Protein AF-A0A847GBW4-F1 (afdb_monomer_lite)

Foldseek 3Di:
DFDDDDPPDDTHDDPDDPDDDDPPDPDDDLVRVLVVLVVVVDQEDEDDDDDPVSSVVSCVRRVPPHHYHDDDPPDDDDDDD

Secondary structure (DSSP, 8-state):
--B--STTSPPB----S---------SPPHHHHHHHHHHH--SEEE--SS-HHHHHHHHHHH-TTSEEE-PPTT---PPP-

Sequence (81 aa):
EPVQLELNHPPVEKKLENVRQFRFSAHATRSELADIVDRVQPKNVVYVHGDPGAIQWMESNTGLGRCSHSPVIGQTVTLEA

Structure (mmCIF, N/CA/C/O backbone):
data_AF-A0A847GBW4-F1
#
_entry.id   AF-A0A847GBW4-F1
#
loop_
_atom_site.group_PDB
_atom_site.id
_atom_site.type_symbol
_atom_site.label_atom_id
_atom_site.label_alt_id
_atom_site.label_comp_id
_atom_site.label_asym_id
_atom_site.label_entity_id
_atom_site.label_seq_id
_atom_site.pdbx_PDB_ins_code
_atom_site.Cartn_x
_atom_site.Cartn_y
_atom_site.Cartn_z
_atom_site.occupancy
_atom_site.B_iso_or_equiv
_atom_site.auth_seq_id
_atom_site.auth_comp_id
_atom_site.auth_asym_id
_atom_site.auth_atom_id
_atom_site.pdbx_PDB_model_num
ATOM 1 N N . GLU A 1 1 ? 13.945 3.438 -25.943 1.00 83.19 1 GLU A N 1
ATOM 2 C CA . GLU A 1 1 ? 14.383 4.250 -24.791 1.00 83.19 1 GLU A CA 1
ATOM 3 C C . GLU A 1 1 ? 15.251 3.394 -23.875 1.00 83.19 1 GLU A C 1
ATOM 5 O O . GLU A 1 1 ? 15.015 2.184 -23.828 1.00 83.19 1 GLU A O 1
ATOM 10 N N . PRO A 1 2 ? 16.292 3.962 -23.244 1.00 88.69 2 PRO A N 1
ATOM 11 C CA . PRO A 1 2 ? 17.101 3.252 -22.258 1.00 88.69 2 PRO A CA 1
ATOM 12 C C . PRO A 1 2 ? 16.266 2.897 -21.018 1.00 88.69 2 PRO A C 1
ATOM 14 O O . PRO A 1 2 ? 15.326 3.606 -20.671 1.00 88.69 2 PRO A O 1
ATOM 17 N N . VAL A 1 3 ? 16.596 1.784 -20.366 1.00 90.88 3 VAL A N 1
ATOM 18 C CA . VAL A 1 3 ? 15.853 1.215 -19.234 1.00 90.88 3 VAL A CA 1
ATOM 19 C C . VAL A 1 3 ? 16.757 1.195 -18.005 1.00 90.88 3 VAL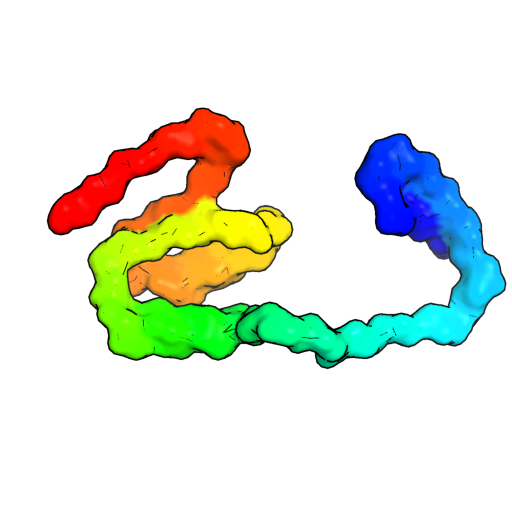 A C 1
ATOM 21 O O . VAL A 1 3 ? 17.907 0.768 -18.087 1.00 90.88 3 VAL A O 1
ATOM 24 N N . GLN A 1 4 ? 16.245 1.644 -16.861 1.00 92.00 4 GLN A N 1
ATOM 25 C CA . GLN A 1 4 ? 16.921 1.511 -15.572 1.00 92.00 4 GLN A CA 1
ATOM 26 C C . GLN A 1 4 ? 16.441 0.230 -14.887 1.00 92.00 4 GLN A C 1
ATOM 28 O O .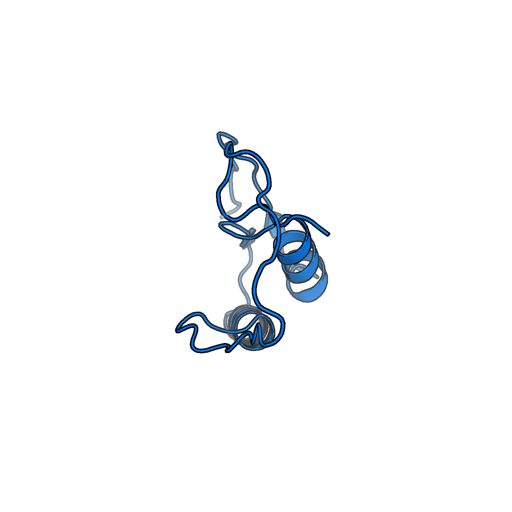 GLN A 1 4 ? 15.248 0.067 -14.644 1.00 92.00 4 GLN A O 1
ATOM 33 N N . LEU A 1 5 ? 17.363 -0.695 -14.623 1.00 87.69 5 LEU A N 1
ATOM 34 C CA . LEU A 1 5 ? 17.038 -2.012 -14.062 1.00 87.69 5 LEU A CA 1
ATOM 35 C C . LEU A 1 5 ? 17.212 -2.069 -12.540 1.00 87.69 5 LEU A C 1
ATOM 37 O O . LEU A 1 5 ? 16.561 -2.875 -11.885 1.00 87.69 5 LEU A O 1
ATOM 41 N N . GLU A 1 6 ? 18.068 -1.210 -11.988 1.00 89.56 6 GLU A N 1
ATOM 42 C CA . GLU A 1 6 ? 18.399 -1.171 -10.566 1.00 89.56 6 GLU A CA 1
ATOM 43 C C . GLU A 1 6 ? 18.455 0.275 -10.067 1.00 89.56 6 GLU A C 1
ATOM 45 O O . GLU A 1 6 ? 18.853 1.196 -10.792 1.00 89.56 6 GLU A O 1
ATOM 50 N N . LEU A 1 7 ? 18.041 0.473 -8.815 1.00 86.69 7 LEU A N 1
ATOM 51 C CA . LEU A 1 7 ? 18.090 1.774 -8.161 1.00 86.69 7 LEU A CA 1
ATOM 52 C C . LEU A 1 7 ? 19.550 2.243 -8.051 1.00 86.69 7 LEU A C 1
ATOM 54 O O . LEU A 1 7 ? 20.418 1.476 -7.655 1.00 86.69 7 LEU A O 1
ATOM 58 N N . ASN A 1 8 ? 19.814 3.515 -8.361 1.00 91.69 8 ASN A N 1
ATOM 59 C CA . ASN A 1 8 ? 21.145 4.150 -8.340 1.00 91.69 8 ASN A CA 1
ATOM 60 C C . ASN A 1 8 ? 22.134 3.705 -9.432 1.00 91.69 8 ASN A C 1
ATOM 62 O O . ASN A 1 8 ? 23.273 4.168 -9.438 1.00 91.69 8 ASN A O 1
ATOM 66 N N . HIS A 1 9 ? 21.709 2.885 -10.392 1.00 93.44 9 HIS A N 1
ATOM 67 C CA . HIS A 1 9 ? 22.517 2.558 -11.568 1.00 93.44 9 HIS A CA 1
ATOM 68 C C . HIS A 1 9 ? 22.082 3.383 -12.789 1.00 93.44 9 HIS A C 1
ATOM 70 O O . HIS A 1 9 ? 20.894 3.694 -12.921 1.00 93.44 9 HIS A O 1
ATOM 76 N N . PRO A 1 10 ? 23.009 3.758 -13.692 1.00 95.25 10 PRO A N 1
ATOM 77 C CA . PRO A 1 10 ? 22.658 4.487 -14.903 1.00 95.25 10 PRO A CA 1
ATOM 78 C C . PRO A 1 10 ? 21.768 3.634 -15.829 1.00 95.25 10 PRO A C 1
ATOM 80 O O . PRO A 1 10 ? 21.942 2.414 -15.893 1.00 95.25 10 PRO A O 1
ATOM 83 N N . PRO A 1 11 ? 20.831 4.250 -16.573 1.00 95.75 11 PRO A N 1
ATOM 84 C CA . PRO A 1 11 ? 20.024 3.548 -17.566 1.00 95.75 11 PRO A CA 1
ATOM 85 C C . PRO A 1 11 ? 20.881 2.878 -18.647 1.00 95.75 11 PRO A C 1
ATOM 87 O O . PRO A 1 11 ? 21.871 3.445 -19.109 1.00 95.75 11 PRO A O 1
ATOM 90 N N . VAL A 1 12 ? 20.462 1.696 -19.098 1.00 94.31 12 VAL A N 1
ATOM 91 C CA . VAL A 1 12 ? 21.130 0.929 -20.159 1.00 94.31 12 VAL A CA 1
ATOM 92 C C . VAL A 1 12 ? 20.273 0.866 -21.417 1.00 94.31 12 VAL A C 1
ATOM 94 O O . VAL A 1 12 ? 19.045 0.897 -21.364 1.00 94.31 12 VAL A O 1
ATOM 97 N N . GLU A 1 13 ? 20.903 0.768 -22.583 1.00 95.19 13 GLU A N 1
ATOM 98 C CA . GLU A 1 13 ? 20.182 0.638 -23.849 1.00 95.19 13 GLU A CA 1
ATOM 99 C C . GLU A 1 13 ? 19.447 -0.712 -23.937 1.00 95.19 13 GLU A C 1
ATOM 101 O O . GLU A 1 13 ? 20.034 -1.774 -23.715 1.00 95.19 13 GLU A O 1
ATOM 106 N N . LYS A 1 14 ? 18.162 -0.691 -24.310 1.00 92.38 14 LYS A N 1
ATOM 107 C CA . LYS A 1 14 ? 17.384 -1.912 -24.552 1.00 92.38 14 LYS A CA 1
ATOM 108 C C . LYS A 1 14 ? 17.852 -2.593 -25.845 1.00 92.38 14 LYS A C 1
ATOM 110 O O . LYS A 1 14 ? 17.546 -2.108 -26.928 1.00 92.38 14 LYS A O 1
ATOM 115 N N . LYS A 1 15 ? 18.535 -3.736 -25.732 1.00 92.88 15 LYS A N 1
ATOM 116 C CA . LYS A 1 15 ? 19.053 -4.502 -26.887 1.00 92.88 15 LYS A CA 1
ATOM 117 C C . LYS A 1 15 ? 18.083 -5.534 -27.465 1.00 92.88 15 LYS A C 1
ATOM 119 O O . LYS A 1 15 ? 18.210 -5.895 -28.628 1.00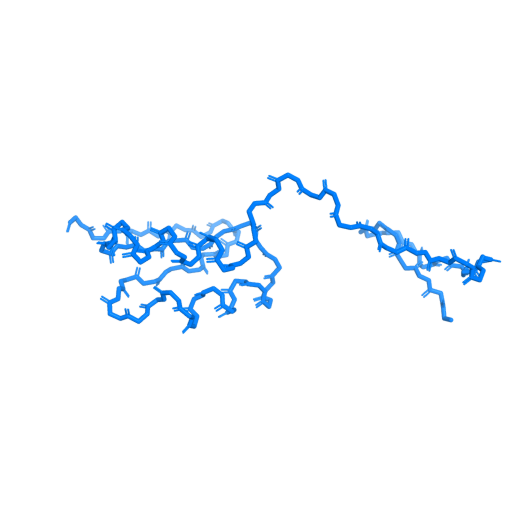 92.88 15 LYS A O 1
ATOM 124 N N . LEU A 1 16 ? 17.138 -6.024 -26.662 1.00 91.50 16 LEU A N 1
ATOM 125 C CA . LEU A 1 16 ? 16.177 -7.051 -27.071 1.00 91.50 16 LEU A CA 1
ATOM 126 C C . LEU A 1 16 ? 14.812 -6.430 -27.388 1.00 91.50 16 LEU A C 1
ATOM 128 O O . LEU A 1 16 ? 14.336 -5.539 -26.679 1.00 91.50 16 LEU A O 1
ATOM 132 N N . GLU A 1 17 ? 14.157 -6.929 -28.433 1.00 89.44 17 GLU A N 1
ATOM 133 C CA . GLU A 1 17 ? 12.818 -6.479 -28.834 1.00 89.44 17 GLU A CA 1
ATOM 134 C C . GLU A 1 17 ? 11.704 -7.277 -28.143 1.00 89.44 17 GLU A C 1
ATOM 136 O O . GLU A 1 17 ? 10.665 -6.723 -27.788 1.00 89.44 17 GLU A O 1
ATOM 141 N N . ASN A 1 18 ? 11.937 -8.564 -27.879 1.00 92.12 18 ASN A N 1
ATOM 142 C CA . ASN A 1 18 ? 10.961 -9.519 -27.350 1.00 92.12 18 ASN A CA 1
ATOM 143 C C . ASN A 1 18 ? 10.872 -9.533 -25.812 1.00 92.12 18 ASN A C 1
ATOM 145 O O . ASN A 1 18 ? 10.768 -10.596 -25.196 1.00 92.12 18 ASN A O 1
ATOM 149 N N . VAL A 1 19 ? 10.892 -8.361 -25.178 1.00 89.12 19 VAL A N 1
ATOM 150 C CA . VAL A 1 19 ? 10.751 -8.245 -23.719 1.00 89.12 19 VAL A CA 1
ATOM 151 C C . VAL A 1 19 ? 9.305 -8.555 -23.321 1.00 89.12 19 VAL A C 1
ATOM 153 O O . VAL A 1 19 ? 8.375 -7.888 -23.769 1.00 89.12 19 VAL A O 1
ATOM 156 N N . ARG A 1 20 ? 9.106 -9.574 -22.477 1.00 91.50 20 ARG A N 1
ATOM 157 C CA . ARG A 1 20 ? 7.790 -9.981 -21.958 1.00 91.50 20 ARG A CA 1
ATOM 158 C C . ARG A 1 20 ? 7.789 -9.946 -20.435 1.00 91.50 20 ARG A C 1
ATOM 160 O O . ARG A 1 20 ? 8.767 -10.342 -19.809 1.00 91.50 20 ARG A O 1
ATOM 167 N N . GLN A 1 21 ? 6.674 -9.513 -19.852 1.00 89.62 21 GLN A N 1
ATOM 168 C CA . GLN A 1 21 ? 6.450 -9.537 -18.410 1.00 89.62 21 GLN A CA 1
ATOM 169 C C . GLN A 1 21 ? 5.435 -10.627 -18.077 1.00 89.62 21 GLN A C 1
ATOM 171 O O . GLN A 1 21 ? 4.326 -10.636 -18.608 1.00 89.62 21 GLN A O 1
ATOM 176 N N . PHE A 1 22 ? 5.803 -11.514 -17.162 1.00 93.88 22 PHE A N 1
ATOM 177 C CA . PHE A 1 22 ? 4.908 -12.528 -16.621 1.00 93.88 22 PHE A CA 1
ATOM 178 C C . PHE A 1 22 ? 4.668 -12.241 -15.142 1.00 93.88 22 PHE A C 1
ATOM 180 O O . PHE A 1 22 ? 5.573 -11.803 -14.432 1.00 93.88 22 PHE A O 1
ATOM 187 N N . ARG A 1 23 ? 3.439 -12.462 -14.673 1.00 88.88 23 ARG A N 1
ATOM 188 C CA . ARG A 1 23 ? 3.060 -12.248 -13.273 1.00 88.88 23 ARG A CA 1
ATOM 189 C C . ARG A 1 23 ? 2.927 -13.599 -12.580 1.00 88.88 23 ARG A C 1
ATOM 191 O O . ARG A 1 23 ? 1.842 -14.155 -12.519 1.00 88.88 23 ARG A O 1
ATOM 198 N N . PHE A 1 24 ? 4.045 -14.100 -12.062 1.00 91.94 24 PHE A N 1
ATOM 199 C CA . PHE A 1 24 ? 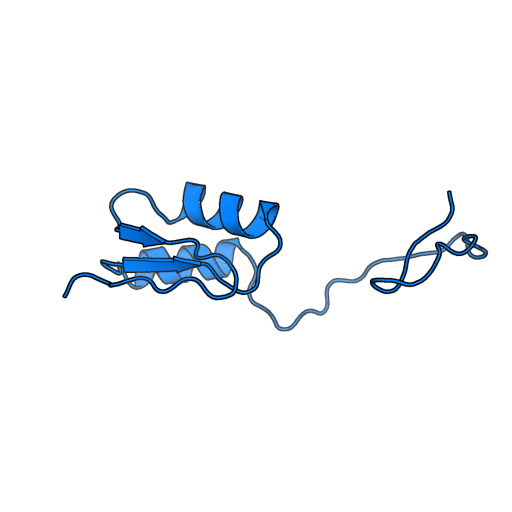4.106 -15.301 -11.212 1.00 91.94 24 PHE A CA 1
ATOM 200 C C . PHE A 1 24 ? 4.385 -14.945 -9.748 1.00 91.94 24 PHE A C 1
ATOM 202 O O . PHE A 1 24 ? 5.015 -15.699 -9.014 1.00 91.94 24 PHE A O 1
ATOM 209 N N . SER A 1 25 ? 3.974 -13.744 -9.345 1.00 88.44 25 SER A N 1
ATOM 210 C CA . SER A 1 25 ? 4.109 -13.294 -7.967 1.00 88.44 25 SER A CA 1
ATOM 211 C C . SER A 1 25 ? 3.288 -14.194 -7.048 1.00 88.44 25 SER A C 1
ATOM 213 O O . SER A 1 25 ? 2.132 -14.478 -7.348 1.00 88.44 25 SER A O 1
ATOM 215 N N . ALA A 1 26 ? 3.866 -14.588 -5.915 1.00 92.19 26 ALA A N 1
ATOM 216 C CA . ALA A 1 26 ? 3.132 -15.247 -4.838 1.00 92.19 26 ALA A CA 1
ATOM 217 C C . ALA A 1 26 ? 2.417 -14.243 -3.909 1.00 92.19 26 ALA A C 1
ATOM 219 O O . ALA A 1 26 ? 1.758 -14.647 -2.955 1.00 92.19 26 ALA A O 1
ATOM 220 N N . HIS A 1 27 ? 2.560 -12.935 -4.156 1.00 93.50 27 HIS A N 1
ATOM 221 C CA . HIS A 1 27 ? 1.817 -11.915 -3.422 1.00 93.50 27 HIS A CA 1
ATOM 222 C C . HIS A 1 27 ? 0.355 -11.882 -3.860 1.00 93.50 27 HIS A C 1
ATOM 224 O O . HIS A 1 27 ? 0.064 -11.940 -5.057 1.00 93.50 27 HIS A O 1
ATOM 230 N N . ALA A 1 28 ? -0.535 -11.693 -2.885 1.00 93.44 28 ALA A N 1
ATOM 231 C CA . ALA A 1 28 ? -1.935 -11.392 -3.135 1.00 93.44 28 ALA A CA 1
ATOM 232 C C . ALA A 1 28 ? -2.076 -10.153 -4.032 1.00 93.44 28 ALA A C 1
ATOM 234 O O . ALA A 1 28 ? -1.321 -9.178 -3.934 1.00 93.44 28 ALA A O 1
ATOM 235 N N . THR A 1 29 ? -3.060 -10.196 -4.917 1.00 94.12 29 THR A N 1
ATOM 236 C CA . THR A 1 29 ? -3.479 -9.059 -5.728 1.00 94.12 29 THR A CA 1
ATOM 237 C C . THR A 1 29 ? -4.110 -7.973 -4.856 1.00 94.12 29 THR A C 1
ATOM 239 O O . THR A 1 29 ? -4.528 -8.203 -3.722 1.00 94.12 29 THR A O 1
ATOM 242 N N . ARG A 1 30 ? -4.221 -6.758 -5.405 1.00 94.06 30 ARG A N 1
ATOM 243 C CA . ARG A 1 30 ? -4.871 -5.632 -4.717 1.00 94.06 30 ARG A CA 1
ATOM 244 C C . ARG A 1 30 ? -6.317 -5.942 -4.313 1.00 94.06 30 ARG A C 1
ATOM 246 O O . ARG A 1 30 ? -6.721 -5.576 -3.217 1.00 94.06 30 ARG A O 1
ATOM 253 N N . SER A 1 31 ? -7.065 -6.638 -5.170 1.00 94.88 31 SER A N 1
ATOM 254 C CA . SER A 1 31 ? -8.444 -7.051 -4.887 1.00 94.88 31 SER A CA 1
ATOM 255 C C . SER A 1 31 ? -8.508 -8.069 -3.750 1.00 94.88 31 SER A C 1
ATOM 257 O O . SER A 1 31 ? -9.269 -7.872 -2.816 1.00 94.88 31 SER A O 1
ATOM 259 N N . GLU A 1 32 ? -7.640 -9.085 -3.756 1.00 96.44 32 GLU A N 1
ATOM 260 C CA . GLU 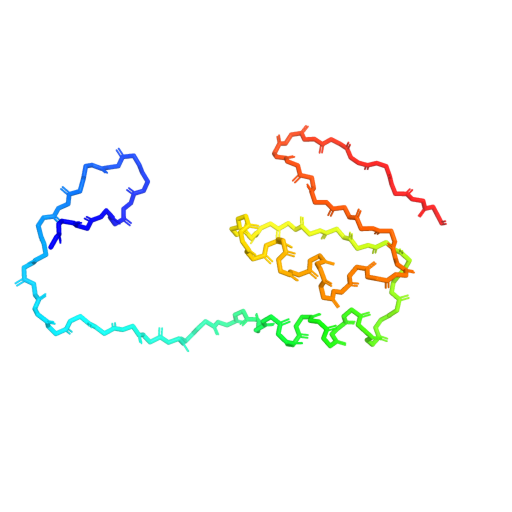A 1 32 ? -7.589 -10.073 -2.667 1.00 96.44 32 GLU A CA 1
ATOM 261 C C . GLU A 1 32 ? -7.205 -9.435 -1.321 1.00 96.44 32 GLU A C 1
ATOM 263 O O . GLU A 1 32 ? -7.721 -9.827 -0.275 1.00 96.44 32 GLU A O 1
ATOM 268 N N . LEU A 1 33 ? -6.323 -8.428 -1.325 1.00 96.19 33 LEU A N 1
ATOM 269 C CA . LEU A 1 33 ? -6.007 -7.652 -0.122 1.00 96.19 33 LEU A CA 1
ATOM 270 C C . LEU A 1 33 ? -7.200 -6.810 0.351 1.00 96.19 33 LEU A C 1
ATOM 272 O O . LEU A 1 33 ? -7.458 -6.755 1.552 1.00 96.19 33 LEU A O 1
ATOM 276 N N . ALA A 1 34 ? -7.934 -6.177 -0.568 1.00 96.19 34 ALA A N 1
ATOM 277 C CA . ALA A 1 34 ? -9.140 -5.424 -0.234 1.00 96.19 34 ALA A CA 1
ATOM 278 C C . ALA A 1 34 ? -10.224 -6.323 0.377 1.00 96.19 34 ALA A C 1
ATOM 280 O O . ALA A 1 34 ? -10.761 -5.994 1.435 1.00 96.19 34 ALA A O 1
ATOM 281 N N . ASP A 1 35 ? -10.437 -7.509 -0.197 1.00 97.44 35 ASP A N 1
ATOM 282 C CA . ASP A 1 35 ? -11.372 -8.510 0.325 1.00 97.44 35 ASP A CA 1
ATOM 283 C C . ASP A 1 35 ? -11.017 -8.932 1.761 1.00 97.44 35 ASP A C 1
ATOM 285 O O . ASP A 1 35 ? -11.896 -9.172 2.592 1.00 97.44 35 ASP A O 1
ATOM 289 N N . ILE A 1 36 ? -9.722 -9.004 2.096 1.00 96.62 36 ILE A N 1
ATOM 290 C CA . ILE A 1 36 ? -9.276 -9.280 3.467 1.00 96.62 36 ILE A CA 1
ATOM 291 C C . ILE A 1 36 ? -9.680 -8.142 4.410 1.00 96.62 36 ILE A C 1
ATOM 293 O O . ILE A 1 36 ? -10.206 -8.425 5.488 1.00 96.62 36 ILE A O 1
ATOM 297 N N . VAL A 1 37 ? -9.465 -6.880 4.028 1.00 96.62 37 VAL A N 1
ATOM 298 C CA . VAL A 1 37 ? -9.846 -5.720 4.856 1.00 96.62 37 VAL A CA 1
ATOM 299 C C . VAL A 1 37 ? -11.360 -5.677 5.070 1.00 96.62 37 VAL A C 1
ATOM 301 O O . VAL A 1 37 ? -11.824 -5.453 6.192 1.00 96.62 37 VAL A O 1
ATOM 304 N N . ASP A 1 38 ? -12.140 -5.964 4.031 1.00 95.50 38 ASP A N 1
ATOM 305 C CA . ASP A 1 38 ? -13.596 -6.006 4.129 1.00 95.50 38 ASP A CA 1
ATOM 306 C C . ASP A 1 38 ? -14.101 -7.182 4.957 1.00 95.50 38 ASP A C 1
ATOM 308 O O . ASP A 1 38 ? -15.047 -7.026 5.726 1.00 95.50 38 ASP A O 1
ATOM 312 N N . ARG A 1 39 ? -13.450 -8.343 4.893 1.00 97.12 39 ARG A N 1
ATOM 313 C CA . ARG A 1 39 ? -13.828 -9.490 5.723 1.00 97.12 39 ARG A CA 1
ATOM 314 C C . ARG A 1 39 ? -13.467 -9.301 7.195 1.00 97.12 39 ARG A C 1
ATOM 316 O O . ARG A 1 39 ? -14.217 -9.739 8.062 1.00 97.12 39 ARG A O 1
ATOM 323 N N . VAL A 1 40 ? -12.312 -8.705 7.483 1.00 96.56 40 VAL A N 1
ATOM 324 C CA . VAL A 1 40 ? -11.815 -8.533 8.859 1.00 96.56 40 VAL A CA 1
ATOM 325 C C . VAL A 1 40 ? -12.510 -7.370 9.571 1.00 96.56 40 VAL A C 1
ATOM 327 O O . VAL A 1 40 ? -12.606 -7.397 10.794 1.00 96.56 40 VAL A O 1
ATOM 330 N N . GLN A 1 41 ? -13.010 -6.374 8.828 1.00 95.38 41 GLN A N 1
ATOM 331 C CA . GLN A 1 41 ? -13.615 -5.153 9.382 1.00 95.38 41 GLN A CA 1
ATOM 332 C C . GLN A 1 41 ? -12.735 -4.492 10.468 1.00 95.38 41 GLN A C 1
ATOM 334 O O . GLN A 1 41 ? -13.192 -4.260 11.589 1.00 95.38 41 GLN A O 1
ATOM 339 N N . PRO A 1 42 ? -11.450 -4.202 10.181 1.00 95.44 42 PRO A N 1
ATOM 340 C CA . PRO A 1 42 ? -10.559 -3.641 11.185 1.00 95.44 42 PRO A CA 1
ATOM 341 C C . PRO A 1 42 ? -10.906 -2.177 11.483 1.00 95.44 42 PRO A C 1
ATOM 343 O O . PRO A 1 42 ? -11.274 -1.420 10.585 1.00 95.44 42 PRO A O 1
ATOM 346 N N . LYS A 1 43 ? -10.699 -1.758 12.739 1.00 95.19 43 LYS A N 1
ATOM 347 C CA . LYS A 1 43 ? -10.788 -0.344 13.142 1.00 95.19 43 LYS A CA 1
ATOM 348 C C . LYS A 1 43 ? -9.682 0.500 12.498 1.00 95.19 43 LYS A C 1
ATOM 350 O O . LYS A 1 43 ? -9.956 1.582 11.987 1.00 95.19 43 LYS A O 1
ATOM 355 N N . ASN A 1 44 ? -8.447 -0.008 12.513 1.00 95.69 44 ASN A N 1
ATOM 356 C CA . ASN A 1 44 ? -7.268 0.664 11.966 1.00 95.69 44 ASN A CA 1
ATOM 357 C C . ASN A 1 44 ? -6.685 -0.138 10.792 1.00 95.69 44 ASN A C 1
ATOM 359 O O . ASN A 1 44 ? -6.564 -1.360 10.885 1.00 95.69 44 ASN A O 1
ATOM 363 N N . VAL A 1 45 ? -6.261 0.543 9.726 1.00 96.31 45 VAL A N 1
ATOM 364 C CA . VAL A 1 45 ? -5.534 -0.046 8.591 1.00 96.31 45 VAL A CA 1
ATOM 365 C C . VAL A 1 45 ? -4.243 0.735 8.366 1.00 96.31 45 VAL A C 1
ATOM 367 O O . VAL A 1 45 ? -4.270 1.954 8.210 1.00 96.31 45 VAL A O 1
ATOM 370 N N . VAL A 1 46 ? -3.108 0.030 8.350 1.00 96.56 46 VAL A N 1
ATOM 371 C CA . VAL A 1 46 ? -1.781 0.621 8.128 1.00 96.56 46 VAL A CA 1
ATOM 372 C C . VAL A 1 46 ? -1.199 0.081 6.824 1.00 96.56 46 VAL A C 1
ATOM 374 O O . VAL A 1 46 ? -0.936 -1.116 6.708 1.00 96.56 46 VAL A O 1
ATOM 377 N N . TYR A 1 47 ? -0.998 0.958 5.843 1.00 96.19 47 TYR A N 1
ATOM 378 C CA . TYR A 1 47 ? -0.491 0.618 4.516 1.00 96.19 47 TYR A CA 1
ATOM 379 C C . TYR A 1 47 ? 1.028 0.798 4.466 1.00 96.19 47 TYR A C 1
ATOM 381 O O . TYR A 1 47 ? 1.550 1.882 4.721 1.00 96.19 47 TYR A O 1
ATOM 389 N N . VAL A 1 48 ? 1.750 -0.272 4.132 1.00 94.94 48 VAL A N 1
ATOM 390 C CA . VAL A 1 48 ? 3.222 -0.305 4.071 1.00 94.94 48 VAL A CA 1
ATOM 391 C C . VAL A 1 48 ? 3.698 -1.129 2.873 1.00 94.94 48 VAL A C 1
ATOM 393 O O . VAL A 1 48 ? 2.905 -1.829 2.247 1.00 94.94 48 VAL A O 1
ATOM 396 N N . HIS A 1 49 ? 5.000 -1.072 2.566 1.00 90.12 49 HIS A N 1
ATOM 397 C CA . HIS A 1 49 ? 5.653 -1.895 1.533 1.00 90.12 49 HIS A CA 1
ATOM 398 C C . HIS A 1 49 ? 4.970 -1.871 0.147 1.00 90.12 49 HIS A C 1
ATOM 400 O O . HIS A 1 49 ? 4.939 -2.878 -0.557 1.00 90.12 49 HIS A O 1
ATOM 406 N N . GLY A 1 50 ? 4.457 -0.713 -0.272 1.00 89.00 50 GLY A N 1
ATOM 407 C CA . GLY A 1 50 ? 3.942 -0.482 -1.621 1.00 89.00 50 GLY A CA 1
ATOM 408 C C . GLY A 1 50 ? 4.605 0.729 -2.268 1.00 89.00 50 GLY A C 1
ATOM 409 O O . GLY A 1 50 ? 5.076 1.632 -1.575 1.00 89.00 50 GLY A O 1
ATOM 410 N N . ASP A 1 51 ? 4.636 0.765 -3.600 1.00 91.31 51 ASP A N 1
ATOM 411 C CA . ASP A 1 51 ? 4.929 2.010 -4.307 1.00 91.31 51 ASP A CA 1
ATOM 412 C C . ASP A 1 51 ? 3.867 3.080 -3.967 1.00 91.31 51 ASP A C 1
ATOM 414 O O . ASP A 1 51 ? 2.737 2.725 -3.608 1.00 91.31 51 ASP A O 1
ATOM 418 N N . PRO A 1 52 ? 4.187 4.385 -4.074 1.00 91.81 52 PRO A N 1
ATOM 419 C CA . PRO A 1 52 ? 3.264 5.445 -3.665 1.00 91.81 52 PRO A CA 1
ATOM 420 C C . PRO A 1 52 ? 1.872 5.344 -4.306 1.00 91.81 52 PRO A C 1
ATOM 422 O O . PRO A 1 52 ? 0.868 5.569 -3.633 1.00 91.81 52 PRO A O 1
ATOM 425 N N . GLY A 1 53 ? 1.795 4.942 -5.581 1.00 93.81 53 GLY A N 1
ATOM 426 C CA . GLY A 1 53 ? 0.525 4.766 -6.286 1.00 93.81 53 GLY A CA 1
ATOM 427 C C . GLY A 1 53 ? -0.275 3.565 -5.778 1.00 93.81 53 GLY A C 1
ATOM 428 O O . GLY A 1 53 ? -1.496 3.641 -5.652 1.00 93.81 53 GLY A O 1
ATOM 429 N N . ALA A 1 54 ? 0.393 2.459 -5.442 1.00 94.38 54 ALA A N 1
ATOM 430 C CA . ALA A 1 54 ? -0.246 1.298 -4.832 1.00 94.38 54 ALA A CA 1
ATOM 431 C C . ALA A 1 54 ? -0.798 1.598 -3.434 1.00 94.38 54 ALA A C 1
ATOM 433 O O . ALA A 1 54 ? -1.924 1.194 -3.147 1.00 94.38 54 ALA A O 1
ATOM 434 N N . ILE A 1 55 ? -0.037 2.308 -2.594 1.00 95.69 55 ILE A N 1
ATOM 435 C CA . ILE A 1 55 ? -0.489 2.717 -1.255 1.00 95.69 55 ILE A CA 1
ATOM 436 C C . ILE A 1 55 ? -1.718 3.618 -1.375 1.00 95.69 55 ILE A C 1
ATOM 438 O O . ILE A 1 55 ? -2.748 3.321 -0.772 1.00 95.69 55 ILE A O 1
ATOM 442 N N . GLN A 1 56 ? -1.648 4.650 -2.222 1.00 95.00 56 GLN A N 1
ATOM 443 C CA . GLN A 1 56 ? -2.767 5.564 -2.455 1.00 95.00 56 GLN A CA 1
ATOM 444 C C . GLN A 1 56 ? -4.020 4.826 -2.948 1.00 95.00 56 GLN A C 1
ATOM 446 O O . GLN A 1 56 ? -5.136 5.125 -2.515 1.00 95.00 56 GLN A O 1
ATOM 451 N N . TRP A 1 57 ? -3.846 3.851 -3.848 1.00 96.62 57 TRP A N 1
ATOM 452 C CA . TRP A 1 57 ? -4.951 3.027 -4.328 1.00 96.62 57 TRP A CA 1
ATOM 453 C C . TRP A 1 57 ? -5.573 2.215 -3.192 1.00 96.62 57 TRP A C 1
ATOM 455 O O . TRP A 1 57 ? -6.792 2.240 -3.042 1.00 96.62 57 TRP A O 1
ATOM 465 N N . MET A 1 58 ? -4.766 1.523 -2.382 1.00 97.06 58 MET A N 1
ATOM 466 C CA . MET A 1 58 ? -5.282 0.713 -1.272 1.00 97.06 58 MET A CA 1
ATOM 467 C C . MET A 1 58 ? -6.051 1.586 -0.282 1.00 97.06 58 MET A C 1
ATOM 469 O O . MET A 1 58 ? -7.209 1.307 0.002 1.00 97.06 58 MET A O 1
ATOM 473 N N . GLU A 1 59 ? -5.462 2.700 0.145 1.00 95.81 59 GLU A N 1
ATOM 474 C CA . GLU A 1 59 ? -6.091 3.637 1.074 1.00 95.81 59 GLU A CA 1
ATOM 475 C C . GLU A 1 59 ? -7.446 4.151 0.568 1.00 95.81 59 GLU A C 1
ATOM 477 O O . GLU A 1 59 ? -8.436 4.110 1.298 1.00 95.81 59 GLU A O 1
ATOM 482 N N . SER A 1 60 ? -7.525 4.538 -0.709 1.00 95.56 60 SER A N 1
ATOM 483 C CA . SER A 1 60 ? -8.768 5.045 -1.309 1.00 95.56 60 SER A CA 1
ATOM 484 C C . SER A 1 60 ? -9.881 3.994 -1.384 1.00 95.56 60 SER A C 1
ATOM 486 O O . SER A 1 60 ? -11.056 4.352 -1.363 1.00 95.56 60 SER A O 1
ATOM 488 N N . ASN A 1 61 ? -9.531 2.709 -1.498 1.00 96.19 61 ASN A N 1
ATOM 489 C CA . ASN A 1 61 ? -10.502 1.632 -1.712 1.00 96.19 61 ASN A CA 1
ATOM 490 C C . ASN A 1 61 ? -10.861 0.880 -0.427 1.00 96.19 61 ASN A C 1
ATOM 492 O O . ASN A 1 61 ? -11.964 0.357 -0.327 1.00 96.19 61 ASN A O 1
ATOM 496 N N . THR A 1 62 ? -9.968 0.837 0.562 1.00 96.50 62 THR A N 1
ATOM 497 C CA . THR A 1 62 ? -10.178 0.058 1.793 1.00 96.50 62 THR A CA 1
ATOM 498 C C . THR A 1 62 ? -10.251 0.919 3.052 1.00 96.50 62 THR A C 1
ATOM 500 O O . THR A 1 62 ? -10.591 0.416 4.119 1.00 96.50 62 THR A O 1
ATOM 503 N N . GLY A 1 63 ? -9.951 2.217 2.955 1.00 91.88 63 GLY A N 1
ATOM 504 C CA . GLY A 1 63 ? -9.881 3.117 4.106 1.00 91.88 63 GLY A CA 1
ATOM 505 C C . GLY A 1 63 ? -11.205 3.736 4.553 1.00 91.88 63 GLY A C 1
ATOM 506 O O . GLY A 1 63 ? -11.288 4.234 5.675 1.00 91.88 63 GLY A O 1
ATOM 507 N N . LEU A 1 64 ? -12.252 3.714 3.719 1.00 89.62 64 LEU A N 1
ATOM 508 C CA . LEU A 1 64 ? -13.519 4.377 4.040 1.00 89.62 64 LEU A CA 1
ATOM 509 C C . LEU A 1 64 ? -14.146 3.785 5.313 1.00 89.62 64 LEU A C 1
ATOM 511 O O . LEU A 1 64 ? -14.306 2.569 5.430 1.00 89.62 64 LEU A O 1
ATOM 515 N N . GLY A 1 65 ? -14.498 4.656 6.264 1.00 89.38 65 GLY A N 1
ATOM 516 C CA . GLY A 1 65 ? -15.084 4.262 7.551 1.00 89.38 65 GLY A CA 1
ATOM 517 C C . GLY A 1 65 ? -14.094 3.661 8.555 1.00 89.38 65 GLY A C 1
ATOM 518 O O . GLY A 1 65 ? -14.528 3.141 9.580 1.00 89.38 65 GLY A O 1
ATOM 519 N N . ARG A 1 66 ? -12.785 3.718 8.278 1.00 93.19 66 ARG A N 1
ATOM 520 C CA . ARG A 1 66 ? -11.716 3.143 9.108 1.00 93.19 66 ARG A CA 1
ATOM 521 C C . ARG A 1 66 ? -10.615 4.177 9.356 1.00 93.19 66 ARG A C 1
ATOM 523 O O . ARG A 1 66 ? -10.418 5.094 8.558 1.00 93.19 66 ARG A O 1
ATOM 530 N N . CYS A 1 67 ? -9.859 4.016 10.436 1.00 94.62 67 CYS A N 1
ATOM 531 C CA . CYS A 1 67 ? -8.666 4.822 10.694 1.00 94.62 67 CYS A CA 1
ATOM 532 C C . CYS A 1 67 ? -7.536 4.351 9.768 1.00 94.62 67 CYS A C 1
ATOM 534 O O . CYS A 1 67 ? -6.997 3.258 9.940 1.00 94.62 67 CYS A O 1
ATOM 536 N N . SER A 1 68 ? -7.221 5.147 8.748 1.00 94.88 68 SER A N 1
ATOM 537 C CA . SER A 1 68 ? -6.224 4.810 7.725 1.00 94.88 68 SER A CA 1
ATOM 538 C C . SER A 1 68 ? -4.898 5.516 7.981 1.00 94.88 68 SER A C 1
ATOM 540 O O . SER A 1 68 ? -4.870 6.706 8.292 1.00 94.88 68 SER A O 1
ATOM 542 N N . HIS A 1 69 ? -3.797 4.779 7.837 1.00 95.25 69 HIS A N 1
ATOM 543 C CA . HIS A 1 69 ? -2.449 5.290 8.061 1.00 95.25 69 HIS A CA 1
ATOM 544 C C . HIS A 1 69 ? -1.494 4.814 6.965 1.00 95.25 69 HIS A C 1
ATOM 546 O O . HIS A 1 69 ? -1.361 3.615 6.734 1.00 95.25 69 HIS A O 1
ATOM 552 N N . SER A 1 70 ? -0.764 5.747 6.362 1.00 95.19 70 SER A N 1
ATOM 553 C CA . SER A 1 70 ? 0.242 5.476 5.326 1.00 95.19 70 SER A CA 1
ATOM 554 C C . SER A 1 70 ? 1.582 6.100 5.751 1.00 95.19 70 SER A C 1
ATOM 556 O O . SER A 1 70 ? 1.956 7.154 5.233 1.00 95.19 70 SER A O 1
ATOM 558 N N . PRO A 1 71 ? 2.266 5.542 6.772 1.00 94.94 71 PRO A N 1
ATOM 559 C CA . PRO A 1 71 ? 3.459 6.158 7.345 1.00 94.94 71 PRO A CA 1
ATOM 560 C C . PRO A 1 71 ? 4.626 6.200 6.358 1.00 94.94 71 PRO A C 1
ATOM 562 O O . PRO A 1 71 ? 4.860 5.257 5.601 1.00 94.94 71 PRO A O 1
ATOM 565 N N . VAL A 1 72 ? 5.413 7.274 6.425 1.00 91.50 72 VAL A N 1
ATOM 566 C CA . VAL A 1 72 ? 6.697 7.354 5.716 1.00 91.50 72 VAL A CA 1
ATOM 567 C C . VAL A 1 72 ? 7.809 6.647 6.498 1.00 91.50 72 VAL A C 1
ATOM 569 O O . VAL A 1 72 ? 7.689 6.393 7.698 1.00 91.50 72 VAL A O 1
ATOM 572 N N . ILE A 1 73 ? 8.919 6.327 5.827 1.00 90.94 73 ILE A N 1
ATOM 573 C CA . ILE A 1 73 ? 10.074 5.665 6.453 1.00 90.94 73 ILE A CA 1
ATOM 574 C C . ILE A 1 73 ? 10.559 6.488 7.656 1.00 90.94 73 ILE A C 1
ATOM 576 O O . ILE A 1 73 ? 10.873 7.669 7.523 1.00 90.94 73 ILE A O 1
ATOM 580 N N . GLY A 1 74 ? 10.629 5.846 8.826 1.00 92.62 74 GLY A N 1
ATOM 581 C CA . 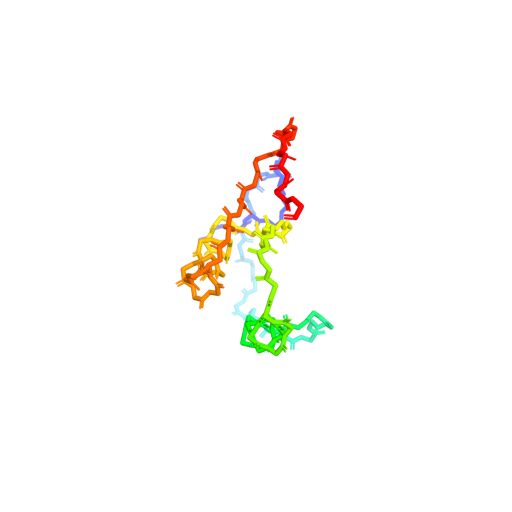GLY A 1 74 ? 11.061 6.469 10.081 1.00 92.62 74 GLY A CA 1
ATOM 582 C C . GLY A 1 74 ? 9.965 7.217 10.848 1.00 92.62 74 GLY A C 1
ATOM 583 O O . GLY A 1 74 ? 10.233 7.706 11.943 1.00 92.62 74 GLY A O 1
ATOM 584 N N . GLN A 1 75 ? 8.739 7.297 10.323 1.00 95.19 75 GLN A N 1
ATOM 585 C CA . GLN A 1 75 ? 7.606 7.887 11.032 1.00 95.19 75 GLN A CA 1
ATOM 586 C C . GLN A 1 75 ? 7.011 6.906 12.049 1.00 95.19 75 GLN A C 1
ATOM 588 O O . GLN A 1 75 ? 6.745 5.747 11.736 1.00 95.19 75 GLN A O 1
ATOM 593 N N . THR A 1 76 ? 6.718 7.407 13.249 1.00 95.25 76 THR A N 1
ATOM 594 C CA . THR A 1 76 ? 5.939 6.688 14.265 1.00 95.25 76 THR A CA 1
ATOM 595 C C . THR A 1 76 ? 4.465 7.072 14.164 1.00 95.25 76 THR A C 1
ATOM 597 O O . THR A 1 76 ? 4.137 8.254 14.054 1.00 95.25 76 THR A O 1
ATOM 600 N N . VAL A 1 77 ? 3.575 6.081 14.238 1.00 94.44 77 VAL A N 1
ATOM 601 C CA . VAL A 1 77 ? 2.119 6.271 14.280 1.00 94.44 77 VAL A CA 1
ATOM 602 C C . VAL A 1 77 ? 1.568 5.602 15.533 1.00 94.44 77 VAL A C 1
ATOM 604 O O . VAL A 1 77 ? 1.908 4.457 15.826 1.00 94.44 77 VAL A O 1
ATOM 607 N N . THR A 1 78 ? 0.709 6.311 16.261 1.00 94.44 78 THR A N 1
ATOM 608 C CA . THR A 1 78 ? -0.056 5.757 17.382 1.00 94.44 78 THR A CA 1
ATOM 609 C C . THR A 1 78 ? -1.420 5.319 16.870 1.00 94.44 78 THR A C 1
ATOM 611 O O . THR A 1 78 ? -2.119 6.114 16.247 1.00 94.44 78 THR A O 1
ATOM 614 N N . LEU A 1 79 ? -1.793 4.066 17.129 1.00 93.88 79 LEU A N 1
ATOM 615 C CA . LEU A 1 79 ? -3.099 3.521 16.762 1.00 93.88 79 LEU A CA 1
ATOM 616 C C . LEU A 1 79 ? -4.063 3.638 17.940 1.00 93.88 79 LEU A C 1
ATOM 618 O O . LEU A 1 79 ? -3.661 3.476 19.094 1.00 93.88 79 LEU A O 1
ATOM 622 N N . GLU A 1 80 ? -5.336 3.893 17.653 1.00 79.44 80 GLU A N 1
ATOM 623 C CA . GLU A 1 80 ? -6.363 3.850 18.689 1.00 79.44 80 GLU A CA 1
ATOM 624 C C . GLU A 1 80 ? -6.661 2.406 19.108 1.00 79.44 80 GLU A C 1
ATOM 626 O O . GLU A 1 80 ? -6.726 1.518 18.251 1.00 79.44 80 GLU A O 1
ATOM 631 N N . ALA A 1 81 ? -6.884 2.202 20.411 1.00 69.94 81 ALA A N 1
ATOM 632 C CA . ALA A 1 81 ? -7.361 0.939 20.978 1.00 69.94 81 ALA A CA 1
ATOM 633 C C . ALA A 1 81 ? -8.815 0.631 20.582 1.00 69.94 81 ALA A C 1
ATOM 635 O O . ALA A 1 81 ? -9.590 1.590 20.328 1.00 69.94 81 ALA A O 1
#

pLDDT: mean 92.94, std 4.13, range [69.94, 97.44]

Radius of gyration: 17.59 Å; chains: 1; bounding box: 38×23×50 Å